Protein AF-A0A9D3X167-F1 (afdb_monomer_lite)

Structure (mmCIF, N/CA/C/O backbone):
data_AF-A0A9D3X167-F1
#
_entry.id   AF-A0A9D3X167-F1
#
loop_
_atom_site.group_PDB
_atom_site.id
_atom_site.type_symbol
_atom_site.label_atom_id
_atom_site.label_alt_id
_atom_site.label_comp_id
_atom_site.label_asym_id
_atom_site.label_entity_id
_atom_site.label_seq_id
_atom_site.pdbx_PDB_ins_code
_atom_site.Cartn_x
_atom_site.Cartn_y
_atom_site.Cartn_z
_atom_site.occupancy
_atom_site.B_iso_or_equiv
_atom_site.auth_seq_id
_atom_site.auth_comp_id
_atom_site.auth_asym_id
_atom_site.auth_atom_id
_atom_site.pdbx_PDB_model_num
ATOM 1 N N . MET A 1 1 ? 9.348 -77.829 -26.256 1.00 39.19 1 MET A N 1
ATOM 2 C CA . MET A 1 1 ? 10.700 -77.298 -26.541 1.00 39.19 1 MET A CA 1
ATOM 3 C C . MET A 1 1 ? 10.541 -75.995 -27.307 1.00 39.19 1 MET A C 1
ATOM 5 O O . MET A 1 1 ? 9.593 -75.872 -28.069 1.00 39.19 1 MET A O 1
ATOM 9 N N . ALA A 1 2 ? 11.360 -75.005 -26.962 1.00 42.25 2 ALA A N 1
ATOM 10 C CA . ALA A 1 2 ? 11.070 -73.576 -27.047 1.00 42.25 2 ALA A CA 1
ATOM 11 C C . ALA A 1 2 ? 10.900 -73.009 -28.469 1.00 42.25 2 ALA A C 1
ATOM 13 O O . ALA A 1 2 ? 11.731 -73.215 -29.347 1.00 42.25 2 ALA A O 1
ATOM 14 N N . SER A 1 3 ? 9.843 -72.219 -28.642 1.00 42.38 3 SER A N 1
ATOM 15 C CA . SER A 1 3 ? 9.604 -71.315 -29.765 1.00 42.38 3 SER A CA 1
ATOM 16 C C . SER A 1 3 ? 10.402 -70.018 -29.572 1.00 42.38 3 SER A C 1
ATOM 18 O O . SER A 1 3 ? 10.076 -69.216 -28.697 1.00 42.38 3 SER A O 1
ATOM 20 N N . GLY A 1 4 ? 11.453 -69.816 -30.371 1.00 41.84 4 GLY A N 1
ATOM 21 C CA . GLY A 1 4 ? 12.256 -68.590 -30.376 1.00 41.84 4 GLY A CA 1
ATOM 22 C C . GLY A 1 4 ? 11.564 -67.452 -31.132 1.00 41.84 4 GLY A C 1
ATOM 23 O O . GLY A 1 4 ? 11.196 -67.608 -32.294 1.00 41.84 4 GLY A O 1
ATOM 24 N N . TRP A 1 5 ? 11.375 -66.306 -30.478 1.00 45.44 5 TRP A N 1
ATOM 25 C CA . TRP A 1 5 ? 10.882 -65.076 -31.109 1.00 45.44 5 TRP A CA 1
ATOM 26 C C . TRP A 1 5 ? 12.025 -64.309 -31.794 1.00 45.44 5 TRP A C 1
ATOM 28 O O . TRP A 1 5 ? 13.139 -64.289 -31.266 1.00 45.44 5 TRP A O 1
ATOM 38 N N . PRO A 1 6 ? 11.783 -63.627 -32.931 1.00 49.41 6 PRO A N 1
ATOM 39 C CA . PRO A 1 6 ? 12.813 -62.832 -33.577 1.00 49.41 6 PRO A CA 1
ATOM 40 C C . PRO A 1 6 ? 13.011 -61.507 -32.831 1.00 49.41 6 PRO A C 1
ATOM 42 O O . PRO A 1 6 ? 12.055 -60.795 -32.512 1.00 49.41 6 PRO A O 1
ATOM 45 N N . ALA A 1 7 ? 14.275 -61.159 -32.588 1.00 53.25 7 ALA A N 1
ATOM 46 C CA . ALA A 1 7 ? 14.680 -59.880 -32.026 1.00 53.25 7 ALA A CA 1
ATOM 47 C C . ALA A 1 7 ? 14.192 -58.724 -32.920 1.00 53.25 7 ALA A C 1
ATOM 49 O O . ALA A 1 7 ? 14.651 -58.544 -34.052 1.00 53.25 7 ALA A O 1
ATOM 50 N N . ARG A 1 8 ? 13.240 -57.929 -32.415 1.00 55.03 8 ARG A N 1
ATOM 51 C CA . ARG A 1 8 ? 12.818 -56.678 -33.056 1.00 55.03 8 ARG A CA 1
ATOM 52 C C . ARG A 1 8 ? 13.992 -55.702 -33.050 1.00 55.03 8 ARG A C 1
ATOM 54 O O . ARG A 1 8 ? 14.541 -55.379 -32.003 1.00 55.03 8 ARG A O 1
ATOM 61 N N . ARG A 1 9 ? 14.342 -55.199 -34.235 1.00 56.69 9 ARG A N 1
ATOM 62 C CA . ARG A 1 9 ? 15.321 -54.125 -34.435 1.00 56.69 9 ARG A CA 1
ATOM 63 C C . ARG A 1 9 ? 14.783 -52.818 -33.845 1.00 56.69 9 ARG A C 1
ATOM 65 O O . ARG A 1 9 ? 14.107 -52.055 -34.527 1.00 56.69 9 ARG A O 1
ATOM 72 N N . THR A 1 10 ? 15.095 -52.531 -32.589 1.00 57.78 10 THR A N 1
ATOM 73 C CA . THR A 1 10 ? 14.872 -51.216 -31.975 1.00 57.78 10 THR A CA 1
ATOM 74 C C . THR A 1 10 ? 16.077 -50.313 -32.249 1.00 57.78 10 THR A C 1
ATOM 76 O O . THR A 1 10 ? 16.842 -49.992 -31.349 1.00 57.78 10 THR A O 1
ATOM 79 N N . CYS A 1 11 ? 16.301 -49.938 -33.510 1.00 54.00 11 CYS A N 1
ATOM 80 C CA . CYS A 1 11 ? 17.357 -48.974 -33.870 1.00 54.00 11 CYS A CA 1
ATOM 81 C C . CYS A 1 11 ? 16.874 -47.884 -34.850 1.00 54.00 11 CYS A C 1
ATOM 83 O O . CYS A 1 11 ? 17.672 -47.117 -35.366 1.00 54.00 11 CYS A O 1
ATOM 85 N N . GLY A 1 12 ? 15.563 -47.790 -35.111 1.00 52.00 12 GLY A N 1
ATOM 86 C CA . GLY A 1 12 ? 15.004 -46.749 -35.988 1.00 52.00 12 GLY A CA 1
ATOM 87 C C . GLY A 1 12 ? 14.617 -45.455 -35.263 1.00 52.00 12 GLY A C 1
ATOM 88 O O . GLY A 1 12 ? 14.781 -44.373 -35.807 1.00 52.00 12 GLY A O 1
ATOM 89 N N . ILE A 1 13 ? 14.134 -45.545 -34.019 1.00 52.47 13 ILE A N 1
ATOM 90 C CA . ILE A 1 13 ? 13.489 -44.404 -33.340 1.00 52.47 13 ILE A CA 1
ATOM 91 C C . ILE A 1 13 ? 14.516 -43.379 -32.825 1.00 52.47 13 ILE A C 1
ATOM 93 O O . ILE A 1 13 ? 14.290 -42.177 -32.934 1.00 52.47 13 ILE A O 1
ATOM 97 N N . ALA A 1 14 ? 15.668 -43.830 -32.317 1.00 53.28 14 ALA A N 1
ATOM 98 C CA . ALA A 1 14 ? 16.691 -42.944 -31.747 1.00 53.28 14 ALA A CA 1
ATOM 99 C C . ALA A 1 14 ? 17.431 -42.094 -32.801 1.00 53.28 14 ALA A C 1
ATOM 101 O O . ALA A 1 14 ? 17.868 -40.986 -32.503 1.00 53.28 14 ALA A O 1
ATOM 102 N N . GLN A 1 15 ? 17.555 -42.585 -34.040 1.00 57.53 15 GLN A N 1
ATOM 103 C CA . GLN A 1 15 ? 18.192 -41.830 -35.127 1.00 57.53 15 GLN A CA 1
ATOM 104 C C . GLN A 1 15 ? 17.265 -40.729 -35.664 1.00 57.53 15 GLN A C 1
ATOM 106 O O . GLN A 1 15 ? 17.723 -39.633 -35.986 1.00 57.53 15 GLN A O 1
ATOM 111 N N . SER A 1 16 ? 15.951 -40.980 -35.696 1.00 62.16 16 SER A N 1
ATOM 112 C CA . SER A 1 16 ? 14.957 -40.002 -36.151 1.00 62.16 16 SER A CA 1
ATOM 113 C C . SER A 1 16 ? 14.813 -38.807 -35.204 1.00 62.16 16 SER A C 1
ATOM 115 O O . SER A 1 16 ? 14.691 -37.677 -35.670 1.00 62.16 16 SER A O 1
ATOM 117 N N . THR A 1 17 ? 14.859 -39.020 -33.884 1.00 69.94 17 THR A N 1
ATOM 118 C CA . THR A 1 17 ? 14.743 -37.921 -32.908 1.00 69.94 17 THR A CA 1
ATOM 119 C C . THR A 1 17 ? 15.992 -37.044 -32.868 1.00 69.94 17 THR A C 1
ATOM 121 O O . THR A 1 17 ? 15.868 -35.824 -32.779 1.00 69.94 17 THR A O 1
ATOM 124 N N . ALA A 1 18 ? 17.184 -37.636 -33.001 1.00 74.69 18 ALA A N 1
ATOM 125 C CA . ALA A 1 18 ? 18.442 -36.893 -33.080 1.00 74.69 18 ALA A CA 1
ATOM 126 C C . ALA A 1 18 ? 18.511 -36.012 -34.341 1.00 74.69 18 ALA A C 1
ATOM 128 O O . ALA A 1 18 ? 18.900 -34.847 -34.259 1.00 74.69 18 ALA A O 1
ATOM 129 N N . GLY A 1 19 ? 18.066 -36.533 -35.492 1.00 80.94 19 GLY A N 1
ATOM 130 C CA . GLY A 1 19 ? 17.971 -35.758 -36.733 1.00 80.94 19 GLY A CA 1
ATOM 131 C C . GLY A 1 19 ? 16.992 -34.586 -36.624 1.00 80.94 19 GLY A C 1
ATOM 132 O O . GLY A 1 19 ? 17.338 -33.460 -36.981 1.00 80.94 19 GLY A O 1
ATOM 133 N N . LEU A 1 20 ? 15.807 -34.823 -36.051 1.00 83.25 20 LEU A N 1
ATOM 134 C CA . LEU A 1 20 ? 14.800 -33.781 -35.833 1.00 83.25 20 LEU A CA 1
ATOM 135 C C . LEU A 1 20 ? 15.306 -32.690 -34.874 1.00 83.25 20 LEU A C 1
ATOM 137 O O . LEU A 1 20 ? 15.112 -31.502 -35.126 1.00 83.25 20 LEU A O 1
ATOM 141 N N . ALA A 1 21 ? 15.991 -33.075 -33.794 1.00 84.81 21 ALA A N 1
ATOM 142 C CA . ALA A 1 21 ? 16.578 -32.133 -32.844 1.00 84.81 21 ALA A CA 1
ATOM 143 C C . ALA A 1 21 ? 17.650 -31.249 -33.503 1.00 84.81 21 ALA A C 1
ATOM 145 O O . ALA A 1 21 ? 17.652 -30.032 -33.304 1.00 84.81 21 ALA A O 1
ATOM 146 N N . GLN A 1 22 ? 18.512 -31.836 -34.339 1.00 86.19 22 GLN A N 1
ATOM 147 C CA . GLN A 1 22 ? 19.517 -31.092 -35.097 1.00 86.19 22 GLN A CA 1
ATOM 148 C C . GLN A 1 22 ? 18.865 -30.105 -36.075 1.00 86.19 22 GLN A C 1
ATOM 150 O O . GLN A 1 22 ? 19.289 -28.957 -36.187 1.00 86.19 22 GLN A O 1
ATOM 155 N N . GLU A 1 23 ? 17.796 -30.520 -36.750 1.00 90.19 23 GLU A N 1
ATOM 156 C CA . GLU A 1 23 ? 17.063 -29.676 -37.690 1.00 90.19 23 GLU A CA 1
ATOM 157 C C . GLU A 1 23 ? 16.358 -28.500 -36.993 1.00 90.19 23 GLU A C 1
ATOM 159 O O . GLU A 1 23 ? 16.369 -27.371 -37.491 1.00 90.19 23 GLU A O 1
ATOM 164 N N . VAL A 1 24 ? 15.763 -28.738 -35.820 1.00 91.06 24 VAL A N 1
ATOM 165 C CA . VAL A 1 24 ? 15.165 -27.686 -34.984 1.00 91.06 24 VAL A CA 1
ATOM 166 C C . VAL A 1 24 ? 16.233 -26.697 -34.522 1.00 91.06 24 VAL A C 1
ATOM 168 O O . VAL A 1 24 ? 16.011 -25.490 -34.620 1.00 91.06 24 VAL A O 1
ATOM 171 N N . LEU A 1 25 ? 17.400 -27.182 -34.088 1.00 87.56 25 LEU A N 1
ATOM 172 C CA . LEU A 1 25 ? 18.517 -26.333 -33.683 1.00 87.56 25 LEU A CA 1
ATOM 173 C C . LEU A 1 25 ? 19.018 -25.467 -34.846 1.00 87.56 25 LEU A C 1
ATOM 175 O O . LEU A 1 25 ? 19.163 -24.256 -34.690 1.00 87.56 25 LEU A O 1
ATOM 179 N N . GLU A 1 26 ? 19.240 -26.051 -36.023 1.00 89.88 26 GLU A N 1
ATOM 180 C CA . GLU A 1 26 ? 19.690 -25.300 -37.200 1.00 89.88 26 GLU A CA 1
ATOM 181 C C . GLU A 1 26 ? 18.632 -24.300 -37.687 1.00 89.88 26 GLU A C 1
ATOM 183 O O . GLU A 1 26 ? 18.955 -23.174 -38.073 1.00 89.88 26 GLU A O 1
ATOM 188 N N . ARG A 1 27 ? 17.345 -24.648 -37.594 1.00 88.25 27 ARG A N 1
ATOM 189 C CA . ARG A 1 27 ? 16.241 -23.721 -37.874 1.00 88.25 27 ARG A CA 1
ATOM 190 C C . ARG A 1 27 ? 16.188 -22.570 -36.868 1.00 88.25 27 ARG A C 1
ATOM 192 O O . ARG A 1 27 ? 15.958 -21.434 -37.275 1.00 88.25 27 ARG A O 1
ATOM 199 N N . ALA A 1 28 ? 16.414 -22.835 -35.583 1.00 86.19 28 ALA A N 1
ATOM 200 C CA . ALA A 1 28 ? 16.475 -21.806 -34.548 1.00 86.19 28 ALA A CA 1
ATOM 201 C C . ALA A 1 28 ? 17.690 -20.884 -34.739 1.00 86.19 28 ALA A C 1
ATOM 203 O O . ALA A 1 28 ? 17.543 -19.666 -34.675 1.00 86.19 28 ALA A O 1
ATOM 204 N N . LYS A 1 29 ? 18.863 -21.437 -35.082 1.00 84.06 29 LYS A N 1
ATOM 205 C CA . LYS A 1 29 ? 20.070 -20.658 -35.410 1.00 84.06 29 LYS A CA 1
ATOM 206 C C . LYS A 1 29 ? 19.850 -19.718 -36.595 1.00 84.06 29 LYS A C 1
ATOM 208 O O . LYS A 1 29 ? 20.278 -18.571 -36.542 1.00 84.06 29 LYS A O 1
ATOM 213 N N . ARG A 1 30 ? 19.140 -20.163 -37.640 1.00 84.88 30 ARG A N 1
ATOM 214 C CA . ARG A 1 30 ? 18.776 -19.310 -38.792 1.00 84.88 30 ARG A CA 1
ATOM 215 C C . ARG A 1 30 ? 17.796 -18.191 -38.435 1.00 84.88 30 ARG A C 1
ATOM 217 O O . ARG A 1 30 ? 17.731 -17.202 -39.152 1.00 84.88 30 ARG A O 1
ATOM 224 N N . ARG A 1 31 ? 17.049 -18.337 -37.337 1.00 83.38 31 ARG A N 1
ATOM 225 C CA . ARG A 1 31 ? 16.157 -17.308 -36.779 1.00 83.38 31 ARG A CA 1
ATOM 226 C C . ARG A 1 31 ? 16.834 -16.461 -35.704 1.00 83.38 31 ARG A C 1
ATOM 228 O O . ARG A 1 31 ? 16.136 -15.753 -34.983 1.00 83.38 31 ARG A O 1
ATOM 235 N N . LYS A 1 32 ? 18.162 -16.540 -35.554 1.00 79.94 32 LYS A N 1
ATOM 236 C CA . LYS A 1 32 ? 18.887 -15.700 -34.601 1.00 79.94 32 LYS A CA 1
ATOM 237 C C . LYS A 1 32 ? 18.649 -14.235 -34.966 1.00 79.94 32 LYS A C 1
ATOM 239 O O . LYS A 1 32 ? 19.194 -13.734 -35.944 1.00 79.94 32 LYS A O 1
ATOM 244 N N . VAL A 1 33 ? 17.819 -13.570 -34.171 1.00 82.88 33 VAL A N 1
ATOM 245 C CA . VAL A 1 33 ? 17.608 -12.128 -34.246 1.00 82.88 33 VAL A CA 1
ATOM 246 C C . VAL A 1 33 ? 18.847 -11.474 -33.650 1.00 82.88 33 VAL A C 1
ATOM 248 O O . VAL A 1 33 ? 19.188 -11.729 -32.493 1.00 82.88 33 VAL A O 1
ATOM 251 N N . SER A 1 34 ? 19.558 -10.678 -34.447 1.00 78.88 34 SER A N 1
ATOM 252 C CA . SER A 1 34 ? 20.556 -9.757 -33.915 1.00 78.88 34 SER A CA 1
ATOM 253 C C . SER A 1 34 ? 19.802 -8.636 -33.215 1.00 78.88 34 SER A C 1
ATOM 255 O O . SER A 1 34 ? 19.236 -7.757 -33.867 1.00 78.88 34 SER A O 1
ATOM 257 N N . TRP A 1 35 ? 19.743 -8.707 -31.891 1.00 80.75 35 TRP A N 1
ATOM 258 C CA . TRP A 1 35 ? 19.310 -7.569 -31.100 1.00 80.75 35 TRP A CA 1
ATOM 259 C C . TRP A 1 35 ? 20.360 -6.465 -31.243 1.00 80.75 35 TRP A C 1
ATOM 261 O O . TRP A 1 35 ? 21.553 -6.785 -31.232 1.00 80.75 35 TRP A O 1
ATOM 271 N N . PRO A 1 36 ? 19.951 -5.200 -31.427 1.00 75.50 36 PRO A N 1
ATOM 272 C CA . PRO A 1 36 ? 20.878 -4.083 -31.333 1.00 75.50 36 PRO A CA 1
ATOM 273 C C . PRO A 1 36 ? 21.628 -4.169 -30.002 1.00 75.50 36 PRO A C 1
ATOM 275 O O . PRO A 1 36 ? 21.011 -4.446 -28.970 1.00 75.50 36 PRO A O 1
ATOM 278 N N . GLU A 1 37 ? 22.945 -3.966 -30.033 1.00 72.81 37 GLU A N 1
ATOM 279 C CA . GLU A 1 37 ? 23.722 -3.793 -28.805 1.00 72.81 37 GLU A CA 1
ATOM 280 C C . GLU A 1 37 ? 23.105 -2.622 -28.019 1.00 72.81 37 GLU A C 1
ATOM 282 O O . GLU A 1 37 ? 22.782 -1.600 -28.640 1.00 72.81 37 GLU A O 1
ATOM 287 N N . PRO A 1 38 ? 22.881 -2.755 -26.698 1.00 65.69 38 PRO A N 1
ATOM 288 C CA . PRO A 1 38 ? 22.338 -1.666 -25.903 1.00 65.69 38 PRO A CA 1
ATOM 289 C C . PRO A 1 38 ? 23.278 -0.470 -26.015 1.00 65.69 38 PRO A C 1
ATOM 291 O O . PRO A 1 38 ? 24.430 -0.528 -25.592 1.00 65.69 38 PRO A O 1
ATOM 294 N N . VAL A 1 39 ? 22.801 0.616 -26.612 1.00 68.75 39 VAL A N 1
ATOM 295 C CA . VAL A 1 39 ? 23.529 1.879 -26.572 1.00 68.75 39 VAL A CA 1
ATOM 296 C C . VAL A 1 39 ? 23.353 2.413 -25.151 1.00 68.75 39 VAL A C 1
ATOM 298 O O . VAL A 1 39 ? 22.238 2.746 -24.752 1.00 68.75 39 VAL A O 1
ATOM 301 N N . GLU A 1 40 ? 24.434 2.435 -24.368 1.00 64.25 40 GLU A N 1
ATOM 302 C CA . GLU A 1 40 ? 24.451 2.854 -22.950 1.00 64.25 40 GLU A CA 1
ATOM 303 C C . GLU A 1 40 ? 23.742 4.209 -22.720 1.00 64.25 40 GLU A C 1
ATOM 305 O O . GLU A 1 40 ? 23.050 4.401 -21.722 1.00 64.25 40 GLU A O 1
ATOM 310 N N . GLU A 1 41 ? 23.817 5.114 -23.699 1.00 62.59 41 GLU A N 1
ATOM 311 C CA . GLU A 1 41 ? 23.234 6.462 -23.663 1.00 62.59 41 GLU A CA 1
ATOM 312 C C . GLU A 1 41 ? 21.690 6.477 -23.580 1.00 62.59 41 GLU A C 1
ATOM 314 O O . GLU A 1 41 ? 21.101 7.349 -22.934 1.00 62.59 41 GLU A O 1
ATOM 319 N N . ASP A 1 42 ? 21.008 5.486 -24.164 1.00 69.75 42 ASP A N 1
ATOM 320 C CA . ASP A 1 42 ? 19.546 5.359 -24.059 1.00 69.75 42 ASP A CA 1
ATOM 321 C C . ASP A 1 42 ? 19.120 4.735 -22.723 1.00 69.75 42 ASP A C 1
ATOM 323 O O . ASP A 1 42 ? 18.035 5.032 -22.214 1.00 69.75 42 ASP A O 1
ATOM 327 N N . SER A 1 43 ? 19.988 3.915 -22.121 1.00 78.00 43 SER A N 1
ATOM 328 C CA . SER A 1 43 ? 19.749 3.306 -20.810 1.00 78.00 43 SER A CA 1
ATOM 329 C C . SER A 1 43 ? 19.711 4.371 -19.716 1.00 78.00 43 SER A C 1
ATOM 331 O O . SER A 1 43 ? 18.764 4.417 -18.930 1.00 78.00 43 SER A O 1
ATOM 333 N N . GLU A 1 44 ? 20.673 5.297 -19.708 1.00 84.38 44 GLU A N 1
ATOM 334 C CA . GLU A 1 44 ? 20.722 6.397 -18.737 1.00 84.38 44 GLU A CA 1
ATOM 335 C C . GLU A 1 44 ? 19.507 7.328 -18.850 1.00 84.38 44 GLU A C 1
ATOM 337 O O . GLU A 1 44 ? 18.886 7.674 -17.839 1.00 84.38 44 GLU A O 1
ATOM 342 N N . ARG A 1 45 ? 19.108 7.687 -20.078 1.00 89.81 45 ARG A N 1
ATOM 343 C CA . ARG A 1 45 ? 17.921 8.524 -20.333 1.00 89.81 45 ARG A CA 1
ATOM 344 C C . ARG A 1 45 ? 16.633 7.845 -19.888 1.00 89.81 45 ARG A C 1
ATOM 346 O O . ARG A 1 45 ? 15.771 8.492 -19.290 1.00 89.81 45 ARG A O 1
ATOM 353 N N . LEU A 1 46 ? 16.499 6.551 -20.160 1.00 90.25 46 LEU A N 1
ATOM 354 C CA . LEU A 1 46 ? 15.351 5.766 -19.727 1.00 90.25 46 LEU A CA 1
ATOM 355 C C . LEU A 1 46 ? 15.302 5.660 -18.196 1.00 90.25 46 LEU A C 1
ATOM 357 O O . LEU A 1 46 ? 14.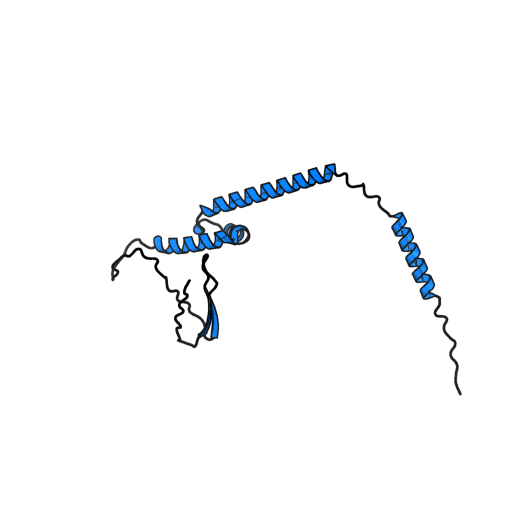243 5.843 -17.595 1.00 90.25 46 LEU A O 1
ATOM 361 N N . ASN A 1 47 ? 16.450 5.436 -17.556 1.00 92.06 47 ASN A N 1
ATOM 362 C CA . ASN A 1 47 ? 16.547 5.360 -16.103 1.00 92.06 47 ASN A CA 1
ATOM 363 C C . ASN A 1 47 ? 16.178 6.702 -15.447 1.00 92.06 47 ASN A C 1
ATOM 365 O O . ASN A 1 47 ? 15.438 6.731 -14.465 1.00 92.06 47 ASN A O 1
ATOM 369 N N . ALA A 1 48 ? 16.613 7.821 -16.036 1.00 93.12 48 ALA A N 1
ATOM 370 C CA . ALA A 1 48 ? 16.223 9.161 -15.605 1.00 93.12 48 ALA A CA 1
ATOM 371 C C . ALA A 1 48 ? 14.711 9.413 -15.760 1.00 93.12 48 ALA A C 1
ATOM 373 O O . ALA A 1 48 ? 14.088 9.994 -14.870 1.00 93.12 48 ALA A O 1
ATOM 374 N N . ALA A 1 49 ? 14.093 8.940 -16.848 1.00 95.94 49 ALA A N 1
ATOM 375 C CA . ALA A 1 49 ? 12.646 9.037 -17.039 1.00 95.94 49 ALA A CA 1
ATOM 376 C C . ALA A 1 49 ? 11.877 8.247 -15.966 1.00 95.94 49 ALA A C 1
ATOM 378 O O . ALA A 1 49 ? 10.941 8.776 -15.363 1.00 95.94 49 ALA A O 1
ATOM 379 N N . PHE A 1 50 ? 12.301 7.015 -15.663 1.00 96.50 50 PHE A N 1
ATOM 380 C CA . PHE A 1 50 ? 11.715 6.238 -14.569 1.00 96.50 50 PHE A CA 1
ATOM 381 C C . PHE A 1 50 ? 11.914 6.912 -13.211 1.00 96.50 50 PHE A C 1
ATOM 383 O O . PHE A 1 50 ? 10.962 6.993 -12.435 1.00 96.50 50 PHE A O 1
ATOM 390 N N . ALA A 1 51 ? 13.105 7.452 -12.941 1.00 96.75 51 ALA A N 1
ATOM 391 C CA . ALA A 1 51 ? 13.370 8.207 -11.721 1.00 96.75 51 ALA A CA 1
ATOM 392 C C . ALA A 1 51 ? 12.426 9.413 -11.586 1.00 96.75 51 ALA A C 1
ATOM 394 O O . ALA A 1 51 ? 11.875 9.634 -10.510 1.00 96.75 51 ALA A O 1
ATOM 395 N N . SER A 1 52 ? 12.161 10.134 -12.679 1.00 97.56 52 SER A N 1
ATOM 396 C CA . SER A 1 52 ? 11.213 11.253 -12.697 1.00 97.56 52 SER A CA 1
ATOM 397 C C . SER A 1 52 ? 9.777 10.815 -12.388 1.00 97.56 52 SER A C 1
ATOM 399 O O . SER A 1 52 ? 9.095 11.462 -11.593 1.00 97.56 52 SER A O 1
ATOM 401 N N . VAL A 1 53 ? 9.319 9.691 -12.951 1.00 97.75 53 VAL A N 1
ATOM 402 C CA . VAL A 1 53 ? 7.989 9.139 -12.642 1.00 97.75 53 VAL A CA 1
ATOM 403 C C . VAL A 1 53 ? 7.899 8.736 -11.172 1.00 97.75 53 VAL A C 1
ATOM 405 O O . VAL A 1 53 ? 6.926 9.081 -10.502 1.00 97.75 53 VAL A O 1
ATOM 408 N N . VAL A 1 54 ? 8.918 8.054 -10.646 1.00 97.12 54 VAL A N 1
ATOM 409 C CA . VAL A 1 54 ? 8.975 7.651 -9.232 1.00 97.12 54 VAL A CA 1
ATOM 410 C C . VAL A 1 54 ? 8.975 8.873 -8.315 1.00 97.12 54 VAL A C 1
ATOM 412 O O . VAL A 1 54 ? 8.254 8.896 -7.318 1.00 97.12 54 VAL A O 1
ATOM 415 N N . GLU A 1 55 ? 9.733 9.911 -8.661 1.00 97.44 55 GLU A N 1
ATOM 416 C CA . GLU A 1 55 ? 9.752 11.165 -7.917 1.00 97.44 55 GLU A CA 1
ATOM 417 C C . GLU A 1 55 ? 8.376 11.836 -7.923 1.00 97.44 55 GLU A C 1
ATOM 419 O O . GLU A 1 55 ? 7.885 12.244 -6.870 1.00 97.44 55 GLU A O 1
ATOM 424 N N . PHE A 1 56 ? 7.724 11.912 -9.084 1.00 97.69 56 PHE A N 1
ATOM 425 C CA . PHE A 1 56 ? 6.380 12.466 -9.195 1.00 97.69 56 PHE A CA 1
ATOM 426 C C . PHE A 1 56 ? 5.382 11.682 -8.336 1.00 97.69 56 PHE A C 1
ATOM 428 O O . PHE A 1 56 ? 4.679 12.280 -7.526 1.00 97.69 56 PHE A O 1
ATOM 435 N N . MET A 1 57 ? 5.381 10.349 -8.426 1.00 95.81 57 MET A N 1
ATOM 436 C CA . MET A 1 57 ? 4.524 9.488 -7.603 1.00 95.81 57 MET A CA 1
ATOM 437 C C . MET A 1 57 ? 4.779 9.683 -6.103 1.00 95.81 57 MET A C 1
ATOM 439 O O . MET A 1 57 ? 3.830 9.735 -5.318 1.00 95.81 57 MET A O 1
ATOM 443 N N . SER A 1 58 ? 6.043 9.830 -5.701 1.00 94.12 58 SER A N 1
ATOM 444 C CA . SER A 1 58 ? 6.430 10.109 -4.316 1.00 94.12 58 SER A CA 1
ATOM 445 C C . SER A 1 58 ? 5.884 11.458 -3.840 1.00 94.12 58 SER A C 1
ATOM 447 O O . SER A 1 58 ? 5.245 11.537 -2.789 1.00 94.12 58 SER A O 1
ATOM 449 N N . ARG A 1 59 ? 6.037 12.511 -4.654 1.00 95.38 59 ARG A N 1
ATOM 450 C CA . ARG A 1 59 ? 5.483 13.843 -4.371 1.00 95.38 59 ARG A CA 1
ATOM 451 C C . ARG A 1 59 ? 3.961 13.799 -4.253 1.00 95.38 59 ARG A C 1
ATOM 453 O O . ARG A 1 59 ? 3.423 14.296 -3.271 1.00 95.38 59 ARG A O 1
ATOM 460 N N . THR A 1 60 ? 3.265 13.160 -5.193 1.00 93.62 60 THR A N 1
ATOM 461 C CA . THR A 1 60 ? 1.800 13.033 -5.155 1.00 93.62 60 THR A CA 1
ATOM 462 C C . THR A 1 60 ? 1.325 12.270 -3.922 1.00 93.62 60 THR A C 1
ATOM 464 O O . THR A 1 60 ? 0.364 12.686 -3.282 1.00 93.62 60 THR A O 1
ATOM 467 N N . THR A 1 61 ? 2.017 11.191 -3.549 1.00 90.75 61 THR A N 1
ATOM 468 C CA . THR A 1 61 ? 1.704 10.420 -2.337 1.00 90.75 61 THR A CA 1
ATOM 469 C C . THR A 1 61 ? 1.856 11.295 -1.092 1.00 90.75 61 THR A C 1
ATOM 471 O O . THR A 1 61 ? 0.974 11.308 -0.242 1.00 90.75 61 THR A O 1
ATOM 474 N N . LYS A 1 62 ? 2.921 12.096 -1.011 1.00 91.12 62 LYS A N 1
ATOM 475 C CA . LYS A 1 62 ? 3.162 13.001 0.119 1.00 91.12 62 LYS A CA 1
ATOM 476 C C . LYS A 1 62 ? 2.149 14.148 0.207 1.00 91.12 62 LYS A C 1
ATOM 478 O O . LYS A 1 62 ? 1.751 14.534 1.301 1.00 91.12 62 LYS A O 1
ATOM 483 N N . GLU A 1 63 ? 1.718 14.698 -0.925 1.00 92.94 63 GLU A N 1
ATOM 484 C CA . GLU A 1 63 ? 0.666 15.724 -0.933 1.00 92.94 63 GLU A CA 1
ATOM 485 C C . GLU A 1 63 ? -0.700 15.139 -0.548 1.00 92.94 63 GLU A C 1
ATOM 487 O O . GLU A 1 63 ? -1.451 15.775 0.189 1.00 92.94 63 GLU A O 1
ATOM 492 N N . CYS A 1 64 ? -0.997 13.908 -0.975 1.00 90.88 64 CYS A N 1
ATOM 493 C CA . CYS A 1 64 ? -2.177 13.169 -0.528 1.00 90.88 64 CYS A CA 1
ATOM 494 C C . CYS A 1 64 ? -2.157 12.971 0.994 1.00 90.88 64 CYS A C 1
ATOM 496 O O . CYS A 1 64 ? -3.114 13.312 1.688 1.00 90.88 64 CYS A O 1
ATOM 498 N N . GLU A 1 65 ? -1.022 12.501 1.514 1.00 87.75 65 GLU A N 1
ATOM 499 C CA . GLU A 1 65 ? -0.776 12.326 2.944 1.00 87.75 65 GLU A CA 1
ATOM 500 C C . GLU A 1 65 ? -1.047 13.622 3.720 1.00 87.75 65 GLU A C 1
ATOM 502 O O . GLU A 1 65 ? -1.827 13.656 4.672 1.00 87.75 65 GLU A O 1
ATOM 507 N N . LYS A 1 66 ? -0.459 14.726 3.254 1.00 89.81 66 LYS A N 1
ATOM 508 C CA . LYS A 1 66 ? -0.628 16.048 3.853 1.00 89.81 66 LYS A CA 1
ATOM 509 C C . LYS A 1 66 ? -2.074 16.535 3.806 1.00 89.81 66 LYS A C 1
ATOM 511 O O . LYS A 1 66 ? -2.517 17.181 4.743 1.00 89.81 66 LYS A O 1
ATOM 516 N N . TYR A 1 67 ? -2.813 16.274 2.734 1.00 89.88 67 TYR A N 1
ATOM 517 C CA . TYR A 1 67 ? -4.219 16.661 2.655 1.00 89.88 67 TYR A CA 1
ATOM 518 C C . TYR A 1 67 ? -5.052 15.936 3.721 1.00 89.88 67 TYR A C 1
ATOM 520 O O . TYR A 1 67 ? -5.769 16.577 4.491 1.00 89.88 67 TYR A O 1
ATOM 528 N N . TYR A 1 68 ? -4.902 14.616 3.824 1.00 86.31 68 TYR A N 1
ATOM 529 C CA . TYR A 1 68 ? -5.690 13.800 4.749 1.00 86.31 68 TYR A CA 1
ATOM 530 C C . TYR A 1 68 ? -5.229 13.863 6.209 1.00 86.31 68 TYR A C 1
ATOM 532 O O . TYR A 1 68 ? -5.954 13.399 7.084 1.00 86.31 68 TYR A O 1
ATOM 540 N N . SER A 1 69 ? -4.080 14.470 6.508 1.00 82.50 69 SER A N 1
ATOM 541 C CA . SER A 1 69 ? -3.714 14.790 7.893 1.00 82.50 69 SER A CA 1
ATOM 542 C C . SER A 1 69 ? -4.488 15.990 8.456 1.00 82.50 69 SER A C 1
ATOM 544 O O . SER A 1 69 ? -4.622 16.116 9.669 1.00 82.50 69 SER A O 1
ATOM 546 N N . TYR A 1 70 ? -5.035 16.861 7.599 1.00 83.50 70 TYR A N 1
ATOM 547 C CA . TYR A 1 70 ? -5.854 18.008 8.020 1.00 83.50 70 TYR A CA 1
ATOM 548 C C . TYR A 1 70 ? -7.363 17.772 7.887 1.00 83.50 70 TYR A C 1
ATOM 550 O O . TYR A 1 70 ? -8.155 18.570 8.394 1.00 83.50 70 TYR A O 1
ATOM 558 N N . VAL A 1 71 ? -7.778 16.716 7.184 1.00 81.81 71 VAL A N 1
ATOM 559 C CA . VAL A 1 71 ? -9.190 16.407 6.937 1.00 81.81 71 VAL A CA 1
ATOM 560 C C . VAL A 1 71 ? -9.650 15.296 7.890 1.00 81.81 71 VAL A C 1
ATOM 562 O O . VAL A 1 71 ? -9.122 14.188 7.822 1.00 81.81 71 VAL A O 1
ATOM 565 N N . PRO A 1 72 ? -10.650 15.549 8.758 1.00 78.38 72 PRO A N 1
ATOM 566 C CA . PRO A 1 72 ? -11.204 14.520 9.636 1.00 78.38 72 PRO A CA 1
ATOM 567 C C . PRO A 1 72 ? -11.843 13.383 8.835 1.00 78.38 72 PRO A C 1
ATOM 569 O O . PRO A 1 72 ? -12.484 13.634 7.812 1.00 78.38 72 PRO A O 1
ATOM 572 N N . ALA A 1 73 ? -11.771 12.149 9.345 1.00 76.38 73 ALA A N 1
ATOM 573 C CA . ALA A 1 73 ? -12.326 10.977 8.660 1.00 76.38 73 ALA A CA 1
ATOM 574 C C . ALA A 1 73 ? -13.842 11.078 8.400 1.00 76.38 73 ALA A C 1
ATOM 576 O O . ALA A 1 73 ? -14.331 10.509 7.429 1.00 76.38 73 ALA A O 1
ATOM 577 N N . SER A 1 74 ? -14.576 11.858 9.204 1.00 79.38 74 SER A N 1
ATOM 578 C CA . SER A 1 74 ? -16.007 12.141 9.007 1.00 79.38 74 SER A CA 1
ATOM 579 C C . SER A 1 74 ? -16.319 12.897 7.711 1.00 79.38 74 SER A C 1
ATOM 581 O O . SER A 1 74 ? -17.461 12.896 7.255 1.00 79.38 74 SER A O 1
ATOM 583 N N . ARG A 1 75 ? -15.316 13.547 7.108 1.00 85.19 75 ARG A N 1
ATOM 584 C CA . ARG A 1 75 ? -15.440 14.275 5.837 1.00 85.19 75 ARG A CA 1
ATOM 585 C C . ARG A 1 75 ? -14.908 13.479 4.644 1.00 85.19 75 ARG A C 1
ATOM 587 O O . ARG A 1 75 ? -14.990 13.980 3.526 1.00 85.19 75 ARG A O 1
ATOM 594 N N . CYS A 1 76 ? -14.387 12.274 4.873 1.00 87.38 76 CYS A N 1
ATOM 595 C CA . CYS A 1 76 ? -13.863 11.398 3.833 1.00 87.38 76 CYS A CA 1
ATOM 596 C C . CYS A 1 76 ? -14.956 10.457 3.320 1.00 87.38 76 CYS A C 1
ATOM 598 O O . CYS A 1 76 ? -15.704 9.854 4.091 1.00 87.38 76 CYS A O 1
ATOM 600 N N . GLN A 1 77 ? -15.018 10.280 2.006 1.00 90.56 77 GLN A N 1
ATOM 601 C CA . GLN A 1 77 ? -15.870 9.277 1.377 1.00 90.56 77 GLN A CA 1
ATOM 602 C C . GLN A 1 77 ? -15.290 7.868 1.571 1.00 90.56 77 GLN A C 1
ATOM 604 O O . GLN A 1 77 ? -14.095 7.683 1.806 1.00 90.56 77 GLN A O 1
ATOM 609 N N . GLU A 1 78 ? -16.115 6.830 1.421 1.00 90.19 78 GLU A N 1
ATOM 610 C CA . GLU A 1 78 ? -15.685 5.444 1.652 1.00 90.19 78 GLU A CA 1
ATOM 611 C C . GLU A 1 78 ? -14.501 5.022 0.756 1.00 90.19 78 GLU A C 1
ATOM 613 O O . GLU A 1 78 ? -13.594 4.308 1.188 1.00 90.19 78 GLU A O 1
ATOM 618 N N . ASN A 1 79 ? -14.470 5.477 -0.498 1.00 91.75 79 ASN A N 1
ATOM 619 C CA . ASN A 1 79 ? -13.354 5.241 -1.418 1.00 91.75 79 ASN A CA 1
ATOM 620 C C . ASN A 1 79 ? -12.064 5.943 -0.968 1.00 91.75 79 ASN A C 1
ATOM 622 O O . ASN A 1 79 ? -10.980 5.387 -1.147 1.00 91.75 79 ASN A O 1
ATOM 626 N N . GLU A 1 80 ? -12.173 7.127 -0.368 1.00 90.12 80 GLU A N 1
ATOM 627 C CA . GLU A 1 80 ? -11.036 7.871 0.178 1.00 90.12 80 GLU A CA 1
ATOM 628 C C . GLU A 1 80 ? -10.497 7.165 1.423 1.00 90.12 80 GLU A C 1
ATOM 630 O O . GLU A 1 80 ? -9.298 6.923 1.523 1.00 90.12 80 GLU A O 1
ATOM 635 N N . ILE A 1 81 ? -11.379 6.688 2.305 1.00 87.62 81 ILE A N 1
ATOM 636 C CA . ILE A 1 81 ? -10.999 5.871 3.467 1.00 87.62 81 ILE A CA 1
ATOM 637 C C . ILE A 1 81 ? -10.262 4.600 3.016 1.00 87.62 81 ILE A C 1
ATOM 639 O O . ILE A 1 81 ? -9.187 4.284 3.527 1.00 87.62 81 ILE A O 1
ATOM 643 N N . LYS A 1 82 ? -10.781 3.889 2.004 1.00 90.12 82 LYS A N 1
ATOM 644 C CA . LYS A 1 82 ? -10.114 2.706 1.423 1.00 90.12 82 LYS A CA 1
ATOM 645 C C . LYS A 1 82 ? -8.731 3.044 0.861 1.00 90.12 82 LYS A C 1
ATOM 647 O O . LYS A 1 82 ? -7.798 2.258 1.037 1.00 90.12 82 LYS A O 1
ATOM 652 N N . HIS A 1 83 ? -8.587 4.193 0.202 1.00 91.00 83 HIS A N 1
ATOM 653 C CA . HIS A 1 83 ? -7.304 4.683 -0.295 1.00 91.00 83 HIS A CA 1
ATOM 654 C C . HIS A 1 83 ? -6.316 4.940 0.855 1.00 91.00 83 HIS A C 1
ATOM 656 O O . HIS A 1 83 ? -5.228 4.361 0.860 1.00 91.00 83 HIS A O 1
ATOM 662 N N . ILE A 1 84 ? -6.712 5.734 1.854 1.00 87.75 84 ILE A N 1
ATOM 663 C CA . ILE A 1 84 ? -5.872 6.097 3.005 1.00 87.75 84 ILE A CA 1
ATOM 664 C C . ILE A 1 84 ? -5.414 4.832 3.741 1.00 87.75 84 ILE A C 1
ATOM 666 O O . ILE A 1 84 ? -4.225 4.655 3.993 1.00 87.75 84 ILE A O 1
ATOM 670 N N . CYS A 1 85 ? -6.315 3.883 3.997 1.00 84.00 85 CYS A N 1
ATOM 671 C CA . CYS A 1 85 ? -5.970 2.620 4.654 1.00 84.00 85 CYS A CA 1
ATOM 672 C C . CYS A 1 85 ? -4.981 1.763 3.848 1.00 84.00 85 CYS A C 1
ATOM 674 O O . CYS A 1 85 ? -4.148 1.061 4.428 1.00 84.00 85 CYS A O 1
ATOM 676 N N . ARG A 1 86 ? -5.074 1.787 2.514 1.00 89.56 86 ARG A N 1
ATOM 677 C CA . ARG A 1 86 ? -4.232 0.969 1.633 1.00 89.56 86 ARG A CA 1
ATOM 678 C C . ARG A 1 86 ? -2.836 1.555 1.443 1.00 89.56 86 ARG A C 1
ATOM 680 O O . ARG A 1 86 ? -1.877 0.789 1.405 1.00 89.56 86 ARG A O 1
ATOM 687 N N . TYR A 1 87 ? -2.729 2.875 1.316 1.00 85.88 87 TYR A N 1
ATOM 688 C CA . TYR A 1 87 ? -1.486 3.550 0.925 1.00 85.88 87 TYR A CA 1
ATOM 689 C C . TYR A 1 87 ? -0.829 4.339 2.069 1.00 85.88 87 TYR A C 1
ATOM 691 O O . TYR A 1 87 ? 0.391 4.470 2.085 1.00 85.88 87 TYR A O 1
ATOM 699 N N . HIS A 1 88 ? -1.600 4.765 3.072 1.00 86.50 88 HIS A N 1
ATOM 700 C CA . HIS A 1 88 ? -1.161 5.597 4.203 1.00 86.50 88 HIS A CA 1
ATOM 701 C C . HIS A 1 88 ? -1.439 4.939 5.568 1.00 86.50 88 HIS A C 1
ATOM 703 O O . HIS A 1 88 ? -1.709 5.616 6.558 1.00 86.50 88 HIS A O 1
ATOM 709 N N . ARG A 1 89 ? -1.356 3.600 5.646 1.00 72.25 89 ARG A N 1
ATOM 710 C CA . ARG A 1 89 ? -1.723 2.770 6.816 1.00 72.25 89 ARG A CA 1
ATOM 711 C C . ARG A 1 89 ? -1.272 3.318 8.185 1.00 72.25 89 ARG A C 1
ATOM 713 O O . ARG A 1 89 ? -1.993 3.126 9.157 1.00 72.25 89 ARG A O 1
ATOM 720 N N . ARG A 1 90 ? -0.104 3.968 8.276 1.00 68.31 90 ARG A N 1
ATOM 721 C CA . ARG A 1 90 ? 0.415 4.546 9.531 1.00 68.31 90 ARG A CA 1
ATOM 722 C C . ARG A 1 90 ? -0.472 5.689 10.054 1.00 68.31 90 ARG A C 1
ATOM 724 O O . ARG A 1 90 ? -0.870 5.658 11.207 1.00 68.31 90 ARG A O 1
ATOM 731 N N . GLN A 1 91 ? -0.888 6.601 9.180 1.00 65.06 91 GLN A N 1
ATOM 732 C CA . GLN A 1 91 ? -1.762 7.730 9.523 1.00 65.06 91 GLN A CA 1
ATOM 733 C C . GLN A 1 91 ? -3.236 7.353 9.618 1.00 65.06 91 GLN A C 1
ATOM 735 O O . GLN A 1 91 ? -3.977 7.966 10.375 1.00 65.06 91 GLN A O 1
ATOM 740 N N . ALA A 1 92 ? -3.671 6.317 8.893 1.00 59.94 92 ALA A N 1
ATOM 741 C CA . ALA A 1 92 ? -5.019 5.776 9.058 1.00 59.94 92 ALA A CA 1
ATOM 742 C C . ALA A 1 92 ? -5.274 5.345 10.514 1.00 59.94 92 ALA A C 1
ATOM 744 O O . ALA A 1 92 ? -6.361 5.564 11.034 1.00 59.94 92 ALA A O 1
ATOM 745 N N . ALA A 1 93 ? -4.264 4.766 11.173 1.00 60.50 93 ALA A N 1
ATOM 746 C CA . ALA A 1 93 ? -4.341 4.395 12.582 1.00 60.50 93 ALA A CA 1
ATOM 747 C C . ALA A 1 93 ? -4.361 5.628 13.504 1.00 60.50 93 ALA A C 1
ATOM 749 O O . ALA A 1 93 ? -5.189 5.696 14.407 1.00 60.50 93 ALA A O 1
ATOM 750 N N . GLU A 1 94 ? -3.505 6.620 13.246 1.00 63.62 94 GLU A N 1
ATOM 751 C CA . GLU A 1 94 ? -3.414 7.861 14.033 1.00 63.62 94 GLU A CA 1
ATOM 752 C C . GLU A 1 94 ? -4.696 8.710 13.940 1.00 63.62 94 GLU A C 1
ATOM 754 O O . GLU A 1 94 ? -5.241 9.127 14.962 1.00 63.62 94 GLU A O 1
ATOM 759 N N . ASN A 1 95 ? -5.250 8.892 12.738 1.00 61.41 95 ASN A N 1
ATOM 760 C CA . ASN A 1 95 ? -6.499 9.632 12.532 1.00 61.41 95 ASN A CA 1
ATOM 761 C C . ASN A 1 95 ? -7.707 8.923 13.168 1.00 61.41 95 ASN A C 1
ATOM 763 O O . ASN A 1 95 ? -8.609 9.590 13.670 1.00 61.41 95 ASN A O 1
ATOM 767 N N . LEU A 1 96 ? -7.726 7.584 13.182 1.00 61.09 96 LEU A N 1
ATOM 768 C CA . LEU A 1 96 ? -8.793 6.806 13.821 1.00 61.09 96 LEU A CA 1
ATOM 769 C C . LEU A 1 96 ? -8.758 6.960 15.349 1.00 61.09 96 LEU A C 1
ATOM 771 O O . LEU A 1 96 ? -9.803 7.107 15.986 1.00 61.09 96 LEU A O 1
ATOM 775 N N . LEU A 1 97 ? -7.556 7.019 15.932 1.00 60.09 97 LEU A N 1
ATOM 776 C CA . LEU A 1 97 ? -7.370 7.367 17.342 1.00 60.09 97 LEU A CA 1
ATOM 777 C C . LEU A 1 97 ? -7.853 8.796 17.634 1.00 60.09 97 LEU A C 1
ATOM 779 O O . LEU A 1 97 ? -8.558 9.006 18.619 1.00 60.09 97 LEU A O 1
ATOM 783 N N . GLN A 1 98 ? -7.570 9.757 16.750 1.00 59.34 98 GLN A N 1
ATOM 784 C CA . GLN A 1 98 ? -8.006 11.146 16.916 1.00 59.34 98 GLN A CA 1
ATOM 785 C C . GLN A 1 98 ? -9.533 11.320 16.804 1.00 59.34 98 GLN A C 1
ATOM 787 O O . GLN A 1 98 ? -10.117 12.104 17.554 1.00 59.34 98 GLN A O 1
ATOM 792 N N . THR A 1 99 ? -10.214 10.560 15.937 1.00 57.44 99 THR A N 1
ATOM 793 C CA . THR A 1 99 ? -11.687 10.572 15.867 1.00 57.44 99 THR A CA 1
ATOM 794 C C . THR A 1 99 ? -12.347 10.021 17.129 1.00 57.44 99 THR A C 1
ATOM 796 O O . THR A 1 99 ? -13.332 10.590 17.589 1.00 57.44 99 THR A O 1
ATOM 799 N N . LEU A 1 100 ? -11.772 8.988 17.756 1.00 57.88 100 LEU A N 1
ATOM 800 C CA . LEU A 1 100 ? -12.262 8.471 19.043 1.00 57.88 100 LEU A CA 1
ATOM 801 C C . L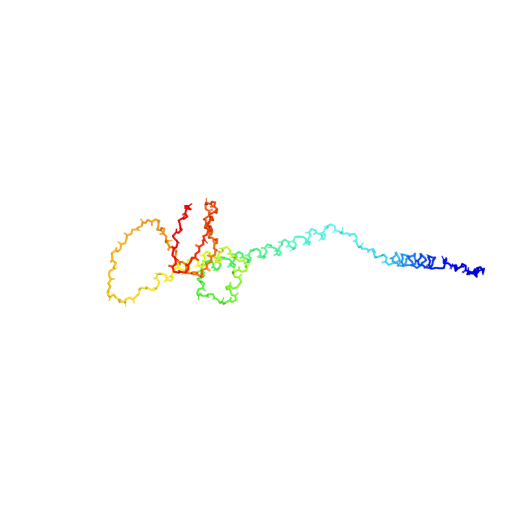EU A 1 100 ? -12.083 9.494 20.179 1.00 57.88 100 LEU A C 1
ATOM 803 O O . LEU A 1 100 ? -12.849 9.516 21.144 1.00 57.88 100 LEU A O 1
ATOM 807 N N . GLU A 1 101 ? -11.082 10.369 20.072 1.00 52.81 101 GLU A N 1
ATOM 808 C CA . GLU A 1 101 ? -10.890 11.489 20.995 1.00 52.81 101 GLU A CA 1
ATOM 809 C C . GLU A 1 101 ? -11.854 12.658 20.729 1.00 52.81 101 GLU A C 1
ATOM 811 O O . GLU A 1 101 ? -12.226 13.355 21.679 1.00 52.81 101 GLU A O 1
ATOM 816 N N . GLN A 1 102 ? -12.297 12.850 19.480 1.00 49.16 102 GLN A N 1
ATOM 817 C CA . GLN A 1 102 ? -13.285 13.865 19.089 1.00 49.16 102 GLN A CA 1
ATOM 818 C C . GLN A 1 102 ? -14.737 13.464 19.383 1.00 49.16 102 GLN A C 1
ATOM 820 O O . GLN A 1 102 ? -15.508 14.268 19.895 1.00 49.16 102 GLN A O 1
ATOM 825 N N . GLU A 1 103 ? -15.128 12.205 19.208 1.00 51.06 103 GLU A N 1
ATOM 826 C CA . GLU A 1 103 ? -16.477 11.775 19.615 1.00 51.06 103 GLU A CA 1
ATOM 827 C C . GLU A 1 103 ? -16.703 11.910 21.131 1.00 51.06 103 GLU A C 1
ATOM 829 O O . GLU A 1 103 ? -17.821 12.137 21.589 1.00 51.06 103 GLU A O 1
ATOM 834 N N . LYS A 1 104 ? -15.625 11.888 21.925 1.00 47.62 104 LYS A N 1
ATOM 835 C CA . LYS A 1 104 ? -15.666 12.196 23.360 1.00 47.62 104 LYS A CA 1
ATOM 836 C C . LYS A 1 104 ? -15.871 13.691 23.663 1.00 47.62 104 LYS A C 1
ATOM 838 O O . LYS A 1 104 ? -16.244 14.025 24.789 1.00 47.62 104 LYS A O 1
ATOM 843 N N . ASN A 1 105 ? -15.596 14.594 22.720 1.00 45.34 105 ASN A N 1
ATOM 844 C CA . ASN A 1 105 ? -15.648 16.042 22.940 1.00 45.34 105 ASN A CA 1
ATOM 845 C C . ASN A 1 105 ? -16.843 16.758 22.275 1.00 45.34 105 ASN A C 1
ATOM 847 O O . ASN A 1 105 ? -17.181 17.850 22.731 1.00 45.34 105 ASN A O 1
ATOM 851 N N . GLU A 1 106 ? -17.547 16.139 21.318 1.00 41.62 106 GLU A N 1
ATOM 852 C CA . GLU A 1 106 ? -18.742 16.729 20.678 1.00 41.62 106 GLU A CA 1
ATOM 853 C C . GLU A 1 106 ? -20.093 16.318 21.307 1.00 41.62 106 GLU A C 1
ATOM 855 O O . GLU A 1 106 ? -21.094 17.010 21.116 1.00 41.62 106 GLU A O 1
ATOM 860 N N . THR A 1 107 ? -20.157 15.287 22.159 1.00 37.62 107 THR A N 1
ATOM 861 C CA . THR A 1 107 ? -21.357 15.004 22.976 1.00 37.62 107 THR A CA 1
ATOM 862 C C . THR A 1 107 ? -21.334 15.782 24.295 1.00 37.62 107 THR A C 1
ATOM 864 O O . THR A 1 107 ? -21.201 15.208 25.375 1.00 37.62 107 THR A O 1
ATOM 867 N N . SER A 1 108 ? -21.441 17.110 24.239 1.00 43.28 108 SER A N 1
ATOM 868 C CA . SER A 1 108 ? -21.722 17.922 25.431 1.00 43.28 108 SER A CA 1
ATOM 869 C C . SER A 1 108 ? -22.478 19.199 25.068 1.00 43.28 108 SER A C 1
ATOM 871 O O . SER A 1 108 ? -21.929 20.297 25.030 1.00 43.28 108 SER A O 1
ATOM 873 N N . ALA A 1 109 ? -23.779 19.047 24.821 1.00 36.03 109 ALA A N 1
ATOM 874 C CA . ALA A 1 109 ? -24.740 20.139 24.891 1.00 36.03 109 ALA A CA 1
ATOM 875 C C . ALA A 1 109 ? -26.024 19.661 25.600 1.00 36.03 109 ALA A C 1
ATOM 877 O O . ALA A 1 109 ? -26.988 19.245 24.975 1.00 36.03 109 ALA A O 1
ATOM 878 N N . VAL A 1 110 ? -25.974 19.756 26.935 1.00 30.70 110 VAL A N 1
ATOM 879 C CA . VAL A 1 110 ? -27.077 20.043 27.879 1.00 30.70 110 VAL A CA 1
ATOM 880 C C . VAL A 1 110 ? -28.232 19.026 28.009 1.00 30.70 110 VAL A C 1
ATOM 882 O O . VAL A 1 110 ? -29.235 19.128 27.318 1.00 30.70 110 VAL A O 1
ATOM 885 N N . SER A 1 111 ? -28.175 18.186 29.056 1.00 30.12 111 SER A N 1
ATOM 886 C CA . SER A 1 111 ? -29.040 18.309 30.257 1.00 30.12 111 SER A CA 1
ATOM 887 C C . SER A 1 111 ? -28.612 17.324 31.371 1.00 30.12 111 SER A C 1
ATOM 889 O O . SER A 1 111 ? -28.557 16.121 31.147 1.00 30.12 111 SER A O 1
ATOM 891 N N . ASN A 1 112 ? -28.307 17.852 32.562 1.00 33.78 112 ASN A N 1
ATOM 892 C CA . ASN A 1 112 ? -27.961 17.154 33.826 1.00 33.78 112 ASN A CA 1
ATOM 893 C C . ASN A 1 112 ? -29.239 16.850 34.667 1.00 33.78 112 ASN A C 1
ATOM 895 O O . ASN A 1 112 ? -30.278 17.390 34.278 1.00 33.78 112 ASN A O 1
ATOM 899 N N . PRO A 1 113 ? -29.221 16.130 35.832 1.00 38.47 113 PRO A N 1
ATOM 900 C CA . PRO A 1 113 ? -28.065 15.776 36.687 1.00 38.47 113 PRO A CA 1
ATOM 901 C C . PRO A 1 113 ? -28.026 14.348 37.300 1.00 38.47 113 PRO A C 1
ATOM 903 O O . PRO A 1 113 ? -29.043 13.828 37.742 1.00 38.47 113 PRO A O 1
ATOM 906 N N . ALA A 1 114 ? -26.819 13.790 37.475 1.00 27.17 114 ALA A N 1
ATOM 907 C CA . ALA A 1 114 ? -26.333 13.290 38.776 1.00 27.17 114 ALA A CA 1
ATOM 908 C C . ALA A 1 114 ? -24.834 12.912 38.704 1.00 27.17 114 ALA A C 1
ATOM 910 O O . ALA A 1 114 ? -24.455 11.900 38.132 1.00 27.17 114 ALA A O 1
ATOM 911 N N . GLU A 1 115 ? -24.026 13.778 39.322 1.00 31.12 115 GLU A N 1
ATOM 912 C CA . GLU A 1 115 ? -22.724 13.523 39.963 1.00 31.12 115 GLU A CA 1
ATOM 913 C C . GLU A 1 115 ? -21.481 13.181 39.115 1.00 31.12 115 GLU A C 1
ATOM 915 O O . GLU A 1 115 ? -21.109 12.039 38.876 1.00 31.12 115 GLU A O 1
ATOM 920 N N . ILE A 1 116 ? -20.722 14.243 38.821 1.00 39.19 116 ILE A N 1
ATOM 921 C CA . ILE A 1 116 ? -19.252 14.229 38.759 1.00 39.19 116 ILE A CA 1
ATOM 922 C C . ILE A 1 116 ? -18.769 15.385 39.652 1.00 39.19 116 ILE A C 1
ATOM 924 O O . ILE A 1 116 ? -19.368 16.465 39.602 1.00 39.19 116 ILE A O 1
ATOM 928 N N . PRO A 1 117 ? -17.662 15.239 40.401 1.00 33.97 117 PRO A N 1
ATOM 929 C CA . PRO A 1 117 ? -16.675 16.331 40.406 1.00 33.97 117 PRO A CA 1
ATOM 930 C C . PRO A 1 117 ? -15.341 15.991 39.711 1.00 33.97 117 PRO A C 1
ATOM 932 O O . PRO A 1 117 ? -14.537 15.190 40.167 1.00 33.97 117 PRO A O 1
ATOM 935 N N . LYS A 1 118 ? -15.174 16.654 38.563 1.00 40.47 118 LYS A N 1
ATOM 936 C CA . LYS A 1 118 ? -13.988 17.168 37.853 1.00 40.47 118 LYS A CA 1
ATOM 937 C C . LYS A 1 118 ? -12.555 16.913 38.386 1.00 40.47 118 LYS A C 1
ATOM 939 O O . LYS A 1 118 ? -12.245 17.168 39.539 1.00 40.47 118 LYS A O 1
ATOM 944 N N . GLN A 1 119 ? -11.675 16.742 37.383 1.00 37.69 119 GLN A N 1
ATOM 945 C CA . GLN A 1 119 ? -10.267 17.179 37.265 1.00 37.69 119 GLN A CA 1
ATOM 946 C C . GLN A 1 119 ? -9.152 16.371 37.952 1.00 37.69 119 GLN A C 1
ATOM 948 O O . GLN A 1 119 ? -8.939 16.479 39.151 1.00 37.69 119 GLN A O 1
ATOM 953 N N . LEU A 1 120 ? -8.271 15.781 37.129 1.00 29.58 120 LEU A N 1
ATOM 954 C CA . LEU A 1 120 ? -6.836 16.067 37.232 1.00 29.58 120 LEU A CA 1
ATOM 955 C C . LEU A 1 120 ? -6.100 15.744 35.924 1.00 29.58 120 LEU A C 1
ATOM 957 O O . LEU A 1 120 ? -6.226 14.654 35.374 1.00 29.58 120 LEU A O 1
ATOM 961 N N . ALA A 1 121 ? -5.276 16.682 35.465 1.00 41.66 121 ALA A N 1
ATOM 962 C CA . ALA A 1 121 ? -4.181 16.398 34.554 1.00 41.66 121 ALA A CA 1
ATOM 963 C C . ALA A 1 121 ? -3.226 15.395 35.221 1.00 41.66 121 ALA A C 1
ATOM 965 O O . ALA A 1 121 ? -2.494 15.739 36.144 1.00 41.66 121 ALA A O 1
ATOM 966 N N . ARG A 1 122 ? -3.264 14.147 34.769 1.00 34.69 122 ARG A N 1
ATOM 967 C CA . ARG A 1 122 ? -2.296 13.075 35.025 1.00 34.69 122 ARG A CA 1
ATOM 968 C C . ARG A 1 122 ? -2.464 12.103 33.867 1.00 34.69 122 ARG A C 1
ATOM 970 O O . ARG A 1 122 ? -3.582 11.953 33.388 1.00 34.69 122 ARG A O 1
ATOM 977 N N . LYS A 1 123 ? -1.376 11.496 33.389 1.00 45.00 123 LYS A N 1
ATOM 978 C CA . LYS A 1 123 ? -1.414 10.417 32.391 1.00 45.00 123 LYS A CA 1
ATOM 979 C C . LYS A 1 123 ? -2.440 9.375 32.856 1.00 45.00 123 LYS A C 1
ATOM 981 O O . LYS A 1 123 ? -2.151 8.604 33.762 1.00 45.00 123 LYS A O 1
ATOM 986 N N . ALA A 1 124 ? -3.665 9.454 32.348 1.00 43.53 124 ALA A N 1
ATOM 987 C CA . ALA A 1 124 ? -4.758 8.630 32.826 1.00 43.53 124 ALA A CA 1
ATOM 988 C C . ALA A 1 124 ? -4.642 7.306 32.083 1.00 43.53 124 ALA A C 1
ATOM 990 O O . ALA A 1 124 ? -4.966 7.239 30.897 1.00 43.53 124 ALA A O 1
ATOM 991 N N . SER A 1 125 ? -4.120 6.286 32.761 1.00 60.66 125 SER A N 1
ATOM 992 C CA . SER A 1 125 ? -4.295 4.898 32.347 1.00 60.66 125 SER A CA 1
ATOM 993 C C . SER A 1 125 ? -5.798 4.670 32.174 1.00 60.66 125 SER A C 1
ATOM 995 O O . SER A 1 125 ? -6.560 4.792 33.132 1.00 60.66 125 SER A O 1
ATOM 997 N N . LYS A 1 126 ? -6.245 4.488 30.929 1.00 65.31 126 LYS A N 1
ATOM 998 C CA . LYS A 1 126 ? -7.633 4.138 30.626 1.00 65.31 126 LYS A CA 1
ATOM 999 C C . LYS A 1 126 ? -7.707 2.619 30.625 1.00 65.31 126 LYS A C 1
ATOM 1001 O O . LYS A 1 126 ? -7.072 1.993 29.780 1.00 65.31 126 LYS A O 1
ATOM 1006 N N . ASP A 1 127 ? -8.476 2.059 31.545 1.00 81.81 127 ASP A N 1
ATOM 1007 C CA . ASP A 1 127 ? -8.753 0.627 31.553 1.00 81.81 127 ASP A CA 1
ATOM 1008 C C . ASP A 1 127 ? -9.750 0.306 30.426 1.00 81.81 127 ASP A C 1
ATOM 1010 O O . ASP A 1 127 ? -10.696 1.060 30.177 1.00 81.81 127 ASP A O 1
ATOM 1014 N N . LEU A 1 128 ? -9.499 -0.783 29.697 1.00 85.00 128 LEU A N 1
ATOM 1015 C CA . LEU A 1 128 ? -10.311 -1.239 28.567 1.00 85.00 128 LEU A CA 1
ATOM 1016 C C . LEU A 1 128 ? -11.095 -2.482 28.987 1.00 85.00 128 LEU A C 1
ATOM 1018 O O . LEU A 1 128 ? -10.506 -3.444 29.473 1.00 85.00 128 LEU A O 1
ATOM 1022 N N . TYR A 1 129 ? -12.407 -2.478 28.752 1.00 87.19 129 TYR A N 1
ATOM 1023 C CA . TYR A 1 129 ? -13.262 -3.645 28.959 1.00 87.19 129 TYR A CA 1
ATOM 1024 C C . TYR A 1 129 ? -13.588 -4.300 27.614 1.00 87.19 129 TYR A C 1
ATOM 1026 O O . TYR A 1 129 ? -14.037 -3.621 26.689 1.00 87.19 129 TYR A O 1
ATOM 1034 N N . ILE A 1 130 ? -13.349 -5.608 27.501 1.00 89.06 130 ILE A N 1
ATOM 1035 C CA . ILE A 1 130 ? -13.595 -6.390 26.284 1.00 89.06 130 ILE A CA 1
ATOM 1036 C C . ILE A 1 130 ? -14.424 -7.616 26.668 1.00 89.06 130 ILE A C 1
ATOM 1038 O O . ILE A 1 130 ? -13.961 -8.465 27.426 1.00 89.06 130 ILE A O 1
ATOM 1042 N N . GLU A 1 131 ? -15.636 -7.716 26.128 1.00 92.31 131 GLU A N 1
ATOM 1043 C CA . GLU A 1 131 ? -16.491 -8.891 26.298 1.00 92.31 131 GLU A CA 1
ATOM 1044 C C . GLU A 1 131 ? -16.174 -9.929 25.216 1.00 92.31 131 GLU A C 1
ATOM 1046 O O . GLU A 1 131 ? -16.117 -9.618 24.023 1.00 92.31 131 GLU A O 1
ATOM 1051 N N . VAL A 1 132 ? -15.951 -11.171 25.637 1.00 93.75 132 VAL A N 1
ATOM 1052 C CA . VAL A 1 132 ? -15.600 -12.289 24.758 1.00 93.75 132 VAL A CA 1
ATOM 1053 C C . VAL A 1 132 ? -16.413 -13.526 25.121 1.00 93.75 132 VAL A C 1
ATOM 1055 O O . VAL A 1 132 ? -16.899 -13.671 26.241 1.00 93.75 132 VAL A O 1
ATOM 1058 N N . SER A 1 133 ? -16.567 -14.437 24.160 1.00 95.31 133 SER A N 1
ATOM 1059 C CA . SER A 1 133 ? -17.107 -15.768 24.452 1.00 95.31 133 SER A CA 1
ATOM 1060 C C . SER A 1 133 ? -16.135 -16.567 25.333 1.00 95.31 133 SER A C 1
ATOM 1062 O O . SER A 1 133 ? -14.952 -16.245 25.374 1.00 95.31 133 SER A O 1
ATOM 1064 N N . PRO A 1 134 ? -16.582 -17.619 26.034 1.00 96.50 134 PRO A N 1
ATOM 1065 C CA . PRO A 1 134 ? -15.669 -18.466 26.794 1.00 96.50 134 PRO A CA 1
ATOM 1066 C C . PRO A 1 134 ? -14.618 -19.126 25.890 1.00 96.50 134 PRO A C 1
ATOM 1068 O O . PRO A 1 134 ? -14.954 -19.642 24.821 1.00 96.50 134 PRO A O 1
ATOM 1071 N N . GLY A 1 135 ? -13.358 -19.128 26.320 1.00 94.94 135 GLY A N 1
ATOM 1072 C CA . GLY A 1 135 ? -12.243 -19.696 25.565 1.00 94.94 135 GLY A CA 1
ATOM 1073 C C . GLY A 1 135 ? -10.875 -19.172 25.998 1.00 94.94 135 GLY A C 1
ATOM 1074 O O . GLY A 1 135 ? -10.758 -18.325 26.883 1.00 94.94 135 GLY A O 1
ATOM 1075 N N . THR A 1 136 ? -9.830 -19.671 25.339 1.00 96.62 136 THR A N 1
ATOM 1076 C CA . THR A 1 136 ? -8.444 -19.261 25.587 1.00 96.62 136 THR A CA 1
ATOM 1077 C C . THR A 1 136 ? -8.027 -18.153 24.619 1.00 96.62 136 THR A C 1
ATOM 1079 O O . THR A 1 136 ? -8.076 -18.325 23.399 1.00 96.62 136 THR A O 1
ATOM 1082 N N . TYR A 1 137 ? -7.572 -17.026 25.161 1.00 95.25 137 TYR A N 1
ATOM 1083 C CA . TYR A 1 137 ? -7.214 -15.817 24.423 1.00 95.25 137 TYR A CA 1
ATOM 1084 C C . TYR A 1 137 ? -5.762 -15.410 24.672 1.00 95.25 137 TYR A C 1
ATOM 1086 O O . TYR A 1 137 ? -5.234 -15.570 25.768 1.00 95.25 137 TYR A O 1
ATOM 1094 N N . SER A 1 138 ? -5.124 -14.838 23.650 1.00 94.38 138 SER A N 1
ATOM 1095 C CA . SER A 1 138 ? -3.808 -14.200 23.753 1.00 94.38 138 SER A CA 1
ATOM 1096 C C . SER A 1 138 ? -3.973 -12.694 23.593 1.00 94.38 138 SER A C 1
ATOM 1098 O O . SER A 1 138 ? -4.340 -12.225 22.517 1.00 94.38 138 SER A O 1
ATOM 1100 N N . VAL A 1 139 ? -3.690 -11.937 24.649 1.00 92.50 139 VAL A N 1
ATOM 1101 C CA . VAL A 1 139 ? -3.802 -10.477 24.687 1.00 92.50 139 VAL A CA 1
ATOM 1102 C C . VAL A 1 139 ? -2.407 -9.871 24.612 1.00 92.50 139 VAL A C 1
ATOM 1104 O O . VAL A 1 139 ? -1.574 -10.106 25.487 1.00 92.50 139 VAL A O 1
ATOM 1107 N N . THR A 1 140 ? -2.148 -9.085 23.568 1.00 90.50 140 THR A N 1
ATOM 1108 C CA . THR A 1 140 ? -0.858 -8.418 23.353 1.00 90.50 140 THR A CA 1
ATOM 1109 C C . THR A 1 140 ? -1.028 -6.908 23.414 1.00 90.50 140 THR A C 1
ATOM 1111 O O . THR A 1 140 ? -1.815 -6.350 22.653 1.00 90.50 140 THR A O 1
ATOM 1114 N N . ALA A 1 141 ? -0.245 -6.250 24.266 1.00 88.00 141 ALA A N 1
ATOM 1115 C CA . ALA A 1 141 ? -0.174 -4.802 24.350 1.00 88.00 141 ALA A CA 1
ATOM 1116 C C . ALA A 1 141 ? 1.192 -4.291 23.868 1.00 88.00 141 ALA A C 1
ATOM 1118 O O . ALA A 1 141 ? 2.241 -4.891 24.133 1.00 88.00 141 ALA A O 1
ATOM 1119 N N . THR A 1 142 ? 1.168 -3.193 23.116 1.00 85.88 142 THR A N 1
ATOM 1120 C CA . THR A 1 142 ? 2.346 -2.593 22.481 1.00 85.88 142 THR A CA 1
ATOM 1121 C C . THR A 1 142 ? 2.288 -1.074 22.600 1.00 85.88 142 THR A C 1
ATOM 1123 O O . THR A 1 142 ? 1.227 -0.501 22.365 1.00 85.88 142 THR A O 1
ATOM 1126 N N . SER A 1 143 ? 3.420 -0.439 22.900 1.00 80.50 143 SER A N 1
ATOM 1127 C CA . SER A 1 143 ? 3.622 1.017 22.836 1.00 80.50 143 SER A CA 1
ATOM 1128 C C . SER A 1 143 ? 4.856 1.317 22.001 1.00 80.50 143 SER A C 1
ATOM 1130 O O . SER A 1 143 ? 5.721 0.452 21.851 1.00 80.50 143 SER A O 1
ATOM 1132 N N . ASP A 1 144 ? 4.927 2.535 21.477 1.00 70.50 144 ASP A N 1
ATOM 1133 C CA . ASP A 1 144 ? 5.989 3.003 20.586 1.00 70.50 144 ASP A CA 1
ATOM 1134 C C . ASP A 1 144 ? 7.387 2.898 21.218 1.00 70.50 144 ASP A C 1
ATOM 1136 O O . ASP A 1 144 ? 8.358 2.610 20.518 1.00 70.50 144 ASP A O 1
ATOM 1140 N N . ASP A 1 145 ? 7.474 3.042 22.544 1.00 67.88 145 ASP A N 1
ATOM 1141 C CA . ASP A 1 145 ? 8.741 3.099 23.284 1.00 67.88 145 ASP A CA 1
ATOM 1142 C C . ASP A 1 145 ? 9.133 1.773 23.974 1.00 67.88 145 ASP A C 1
ATOM 1144 O O . ASP A 1 145 ? 10.212 1.681 24.566 1.00 67.88 145 ASP A O 1
ATOM 1148 N N . MET A 1 146 ? 8.284 0.733 23.933 1.00 64.25 146 MET A N 1
ATOM 1149 C CA . MET A 1 146 ? 8.443 -0.477 24.763 1.00 64.25 146 MET A CA 1
ATOM 1150 C C . MET A 1 146 ? 8.341 -1.805 23.999 1.00 64.25 146 MET A C 1
ATOM 1152 O O . MET A 1 146 ? 7.819 -1.908 22.890 1.00 64.25 146 MET A O 1
ATOM 1156 N N . VAL A 1 147 ? 8.865 -2.867 24.623 1.00 74.12 147 VAL A N 1
ATOM 1157 C CA . VAL A 1 147 ? 8.797 -4.248 24.119 1.00 74.12 147 VAL A CA 1
ATOM 1158 C C . VAL A 1 147 ? 7.366 -4.778 24.254 1.00 74.12 147 VAL A C 1
ATOM 1160 O O . VAL A 1 147 ? 6.707 -4.556 25.264 1.00 74.12 147 VAL A O 1
ATOM 1163 N N . LYS A 1 148 ? 6.888 -5.514 23.242 1.00 83.94 148 LYS A N 1
ATOM 1164 C CA . LYS A 1 148 ? 5.549 -6.128 23.233 1.00 83.94 148 LYS A CA 1
ATOM 1165 C C . LYS A 1 148 ? 5.343 -7.013 24.468 1.00 83.94 148 LYS A C 1
ATOM 1167 O O . LYS A 1 148 ? 6.117 -7.947 24.677 1.00 83.94 148 LYS A O 1
ATOM 1172 N N . GLN A 1 149 ? 4.267 -6.790 25.219 1.00 87.25 149 GLN A N 1
ATOM 1173 C CA . GLN A 1 149 ? 3.881 -7.638 26.349 1.00 87.25 149 GLN A CA 1
ATOM 1174 C C . GLN A 1 149 ? 2.668 -8.486 25.956 1.00 87.25 149 GLN A C 1
ATOM 1176 O O . GLN A 1 149 ? 1.669 -7.955 25.481 1.00 87.25 149 GLN A O 1
ATOM 1181 N N . THR A 1 150 ? 2.757 -9.809 26.115 1.00 92.75 150 THR A N 1
ATOM 1182 C CA . THR A 1 150 ? 1.685 -10.752 25.750 1.00 92.75 150 THR A CA 1
ATOM 1183 C C . THR A 1 150 ? 1.303 -11.617 26.942 1.00 92.75 150 THR A C 1
ATOM 1185 O O . THR A 1 150 ? 2.180 -12.217 27.558 1.00 92.75 150 THR A O 1
ATOM 1188 N N . HIS A 1 151 ? 0.004 -11.710 27.223 1.00 90.25 151 HIS A N 1
ATOM 1189 C CA . HIS A 1 151 ? -0.583 -12.577 28.244 1.00 90.25 151 HIS A CA 1
ATOM 1190 C C . HIS A 1 151 ? -1.559 -13.554 27.599 1.00 90.25 151 HIS A C 1
ATOM 1192 O O . HIS A 1 151 ? -2.382 -13.156 26.779 1.00 90.25 151 HIS A O 1
ATOM 1198 N N . VAL A 1 152 ? -1.484 -14.828 27.980 1.00 94.44 152 VAL A N 1
ATOM 1199 C CA . VAL A 1 152 ? -2.462 -15.843 27.572 1.00 94.44 152 VAL A CA 1
ATOM 1200 C C . VAL A 1 152 ? -3.385 -16.108 28.752 1.00 94.44 152 VAL A C 1
ATOM 1202 O O . VAL A 1 152 ? -2.910 -16.423 29.841 1.00 94.44 152 VAL A O 1
ATOM 1205 N N . VAL A 1 153 ? -4.688 -15.959 28.537 1.00 95.06 153 VAL A N 1
ATOM 1206 C CA . VAL A 1 153 ? -5.722 -16.112 29.562 1.00 95.06 153 VAL A CA 1
ATOM 1207 C C . VAL A 1 153 ? -6.800 -17.075 29.101 1.00 95.06 153 VAL A C 1
ATOM 1209 O O . VAL A 1 153 ? -7.150 -17.115 27.925 1.00 95.06 153 VAL A O 1
ATOM 1212 N N . ASP A 1 154 ? -7.334 -17.839 30.042 1.00 95.06 154 ASP A N 1
ATOM 1213 C CA . ASP A 1 154 ? -8.485 -18.706 29.824 1.00 95.06 154 ASP A CA 1
ATOM 1214 C C . ASP A 1 154 ? -9.713 -18.085 30.497 1.00 95.06 154 ASP A C 1
ATOM 1216 O O . ASP A 1 154 ? -9.692 -17.830 31.702 1.00 95.06 154 ASP A O 1
ATOM 1220 N N . VAL A 1 155 ? -10.747 -17.776 29.7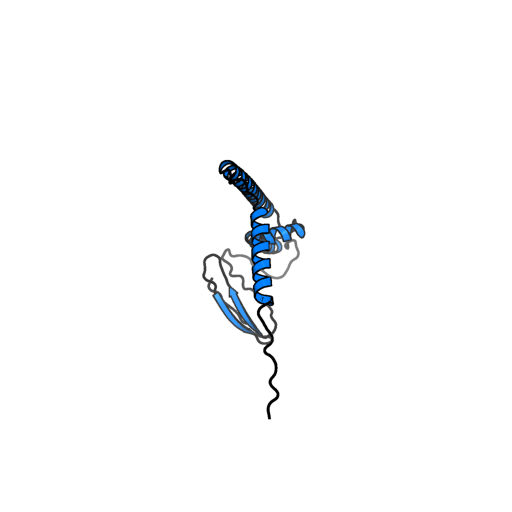10 1.00 95.69 155 VAL A N 1
ATOM 1221 C CA . VAL A 1 155 ? -11.936 -17.033 30.152 1.00 95.69 155 VAL A CA 1
ATOM 1222 C C . VAL A 1 155 ? -13.136 -17.974 30.204 1.00 95.69 155 VAL A C 1
ATOM 1224 O O . VAL A 1 155 ? -13.561 -18.507 29.179 1.00 95.69 155 VAL A O 1
ATOM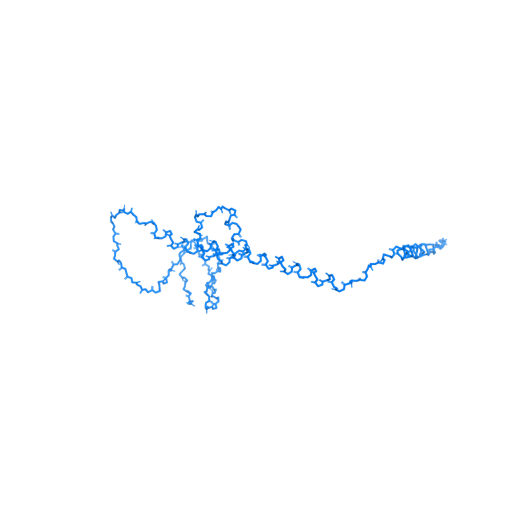 1227 N N . ASN A 1 156 ? -13.720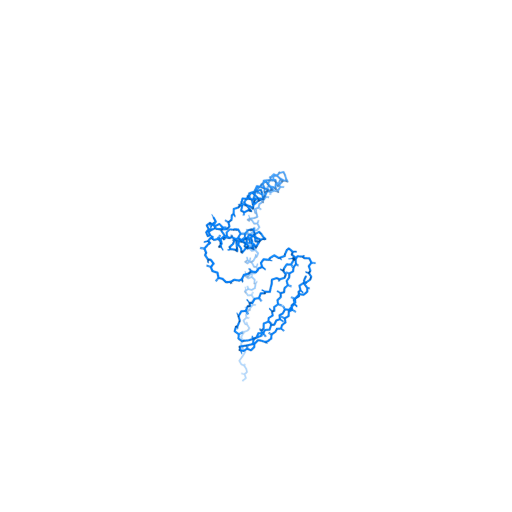 -18.147 31.391 1.00 93.56 156 ASN A N 1
ATOM 1228 C CA . ASN A 1 156 ? -14.951 -18.915 31.586 1.00 93.56 156 ASN A CA 1
ATOM 1229 C C . ASN A 1 156 ? -16.206 -18.027 31.492 1.00 93.56 156 ASN A C 1
ATOM 1231 O O . ASN A 1 156 ? -16.142 -16.805 31.620 1.00 93.56 156 ASN A O 1
ATOM 1235 N N . ALA A 1 157 ? -17.380 -18.636 31.296 1.00 93.12 157 ALA A N 1
ATOM 1236 C CA . ALA A 1 157 ? -18.645 -17.900 31.216 1.00 93.12 157 ALA A CA 1
ATOM 1237 C C . ALA A 1 157 ? -18.929 -17.106 32.506 1.00 93.12 157 ALA A C 1
ATOM 1239 O O . ALA A 1 157 ? -18.950 -17.674 33.597 1.00 93.12 157 ALA A O 1
ATOM 1240 N N . GLY A 1 158 ? -19.160 -15.795 32.372 1.00 90.00 158 GLY A N 1
ATOM 1241 C CA . GLY A 1 158 ? -19.402 -14.885 33.500 1.00 90.00 158 GLY A CA 1
ATOM 1242 C C . GLY A 1 158 ? -18.150 -14.486 34.291 1.00 90.00 158 GLY A C 1
ATOM 1243 O O . GLY A 1 158 ? -18.271 -13.800 35.305 1.00 90.00 158 GLY A O 1
ATOM 1244 N N . GLN A 1 159 ? -16.957 -14.900 33.854 1.00 92.69 159 GLN A N 1
ATOM 1245 C CA . GLN A 1 159 ? -15.685 -14.527 34.470 1.00 92.69 159 GLN A CA 1
ATOM 1246 C C . GLN A 1 159 ? -15.152 -13.217 33.872 1.00 92.69 159 GLN A C 1
ATOM 1248 O O . GLN A 1 159 ? -15.159 -13.039 32.658 1.00 92.69 159 GLN A O 1
ATOM 1253 N N . SER A 1 160 ? -14.629 -12.334 34.726 1.00 90.94 160 SER A N 1
ATOM 1254 C CA . SER A 1 160 ? -13.831 -11.169 34.320 1.00 90.94 160 SER A CA 1
ATOM 1255 C C . SER A 1 160 ? -12.382 -11.370 34.758 1.00 90.94 160 SER A C 1
ATOM 1257 O O . SER A 1 160 ? -12.139 -11.887 35.851 1.00 90.94 160 SER A O 1
ATOM 1259 N N . ILE A 1 161 ? -11.426 -10.988 33.909 1.00 90.25 161 ILE A N 1
ATOM 1260 C CA . ILE A 1 161 ? -9.988 -11.075 34.187 1.00 90.25 161 ILE A CA 1
ATOM 1261 C C . ILE A 1 161 ? -9.374 -9.700 33.943 1.00 90.25 161 ILE A C 1
ATOM 1263 O O . ILE A 1 161 ? -9.372 -9.217 32.811 1.00 90.25 161 ILE A O 1
ATOM 1267 N N . ASP A 1 162 ? -8.823 -9.104 34.996 1.00 90.44 162 ASP A N 1
ATOM 1268 C CA . ASP A 1 162 ? -8.142 -7.816 34.906 1.00 90.44 162 ASP A CA 1
ATOM 1269 C C . ASP A 1 162 ? -6.685 -8.033 34.486 1.00 90.44 162 ASP A C 1
ATOM 1271 O O . ASP A 1 162 ? -5.920 -8.743 35.146 1.00 90.44 162 ASP A O 1
ATOM 1275 N N . LEU A 1 163 ? -6.301 -7.428 33.362 1.00 90.31 163 LEU A N 1
ATOM 1276 C CA . LEU A 1 163 ? -4.954 -7.516 32.811 1.00 90.31 163 LEU A CA 1
ATOM 1277 C C . LEU A 1 163 ? -4.247 -6.169 32.907 1.00 90.31 163 LEU A C 1
ATOM 1279 O O . LEU A 1 163 ? -4.638 -5.200 32.260 1.00 90.31 163 LEU A O 1
ATOM 1283 N N . THR A 1 164 ? -3.147 -6.141 33.658 1.00 88.44 164 THR A N 1
ATOM 1284 C CA . THR A 1 164 ? -2.277 -4.969 33.768 1.00 88.44 164 THR A CA 1
ATOM 1285 C C . THR A 1 164 ? -1.042 -5.161 32.901 1.00 88.44 164 THR A C 1
ATOM 1287 O O . THR A 1 164 ? -0.276 -6.114 33.075 1.00 88.44 164 THR A O 1
ATOM 1290 N N . PHE A 1 165 ? -0.825 -4.228 31.980 1.00 84.06 165 PHE A N 1
ATOM 1291 C CA . PHE A 1 165 ? 0.377 -4.169 31.163 1.00 84.06 165 PHE A CA 1
ATOM 1292 C C . PHE A 1 165 ? 1.246 -3.013 31.654 1.00 84.06 165 PHE A C 1
ATOM 1294 O O . PHE A 1 165 ? 0.784 -1.879 31.764 1.00 84.06 165 PHE A O 1
ATOM 1301 N N . SER A 1 166 ? 2.499 -3.307 31.978 1.00 75.44 166 SER A N 1
ATOM 1302 C CA . SER A 1 166 ? 3.500 -2.301 32.323 1.00 75.44 166 SER A CA 1
ATOM 1303 C C . SER A 1 166 ? 4.184 -1.887 31.027 1.00 75.44 166 SER A C 1
ATOM 1305 O O . SER A 1 166 ? 5.145 -2.531 30.603 1.00 75.44 166 SER A O 1
ATOM 1307 N N . ILE A 1 167 ? 3.606 -0.875 30.385 1.00 68.19 167 ILE A N 1
ATOM 1308 C CA . ILE A 1 167 ? 4.004 -0.318 29.091 1.00 68.19 167 ILE A CA 1
ATOM 1309 C C . ILE A 1 167 ? 4.492 1.117 29.284 1.00 68.19 167 ILE A C 1
ATOM 1311 O O . ILE A 1 167 ? 3.972 1.798 30.197 1.00 68.19 167 ILE A O 1
#

Radius of gyration: 36.09 Å; chains: 1; bounding box: 54×97×79 Å

pLDDT: mean 74.35, std 20.09, range [27.17, 97.75]

Foldseek 3Di:
DDDDDDDDPPPPPVVVVVVVVVVVVVVVVVVPDPDPDPPVVVVVVVVVVVVVVVVVVVVVLVVLVVVVVPDQPVPDDPVSLVVCCVRVVVVNVVSVVVVVVVVVVPPDDDDDDDDDDDDDPDPDPDFDDDDDDFAKDKDWDDDPVDDIDIDIDGDDPPDDDGDDDPD

Organism: NCBI:txid74926

Sequence (167 aa):
MASGWPARRTCGIAQSTAGLAQEVLERAKRRKVSWPEPVEEDSERLNAAFASVVEFMSRTTKECEKYYSYVPASRCQENEIKHICRYHRRQAAENLLQTLEQEKNETSAVSNPAEIPKQLARKASKDLYIEVSPGTYSVTATSDDMVKQTHVVDVNAGQSIDLTFSI

InterPro domains:
  IPR033214 A-kinase-interacting pro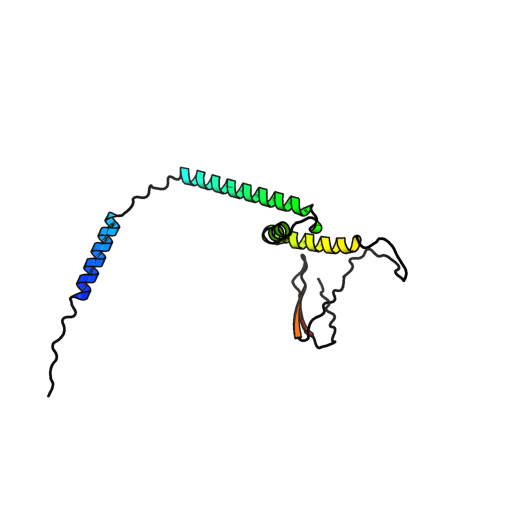tein 1 [PF27911] (17-166)
  IPR033214 A-kinase-interacting protein 1 [PTHR14330] (16-167)

Secondary structure (DSSP, 8-state):
---PPP-----SHHHHHHHHHHHHHHHHHHT---PPP--HHHHHHHHHHHHHHHHHHHHHHHHHHHHHHHS-GGGS-HHHHHHHHHH-HHHHHHHHHHHHHHHHHH--SS---S-------S-----------SEEEEEEE--TTS--EEEEEEE-TT---------